Protein AF-T0ZYW9-F1 (afdb_monomer_lite)

Organism: NCBI:txid410659

Foldseek 3Di:
DCPDLQVVQVVQVVVCVVVVNLDGDGPPDDPVNVVVVVVCCVVVVHVDDDDDPPPPDD

InterPro domains:
  IPR000630 Small ribosomal subunit protein uS8 [PF00410] (4-51)
  IPR035987 Small ribosomal subunit protein uS8 superfamily [SSF56047] (1-57)

Sequence (58 aa):
MQQDLLNDALVTLRHADQEGHPTAGLHPTSRLIAEVLRLFREHQYIQEFTFVPDGRGG

Structure (mmCIF, N/CA/C/O backbone):
data_AF-T0ZYW9-F1
#
_entry.id   AF-T0ZYW9-F1
#
loop_
_atom_site.group_PDB
_atom_site.id
_atom_site.type_symbol
_atom_site.label_atom_id
_atom_site.label_alt_id
_atom_site.label_comp_id
_atom_site.label_asym_id
_atom_site.label_entity_id
_atom_site.label_seq_id
_atom_site.pdbx_PDB_ins_code
_atom_site.Cartn_x
_atom_site.Cartn_y
_atom_site.Cartn_z
_atom_site.occupancy
_atom_site.B_iso_or_equiv
_atom_site.auth_seq_id
_atom_site.auth_comp_id
_atom_site.auth_asym_id
_atom_site.auth_atom_id
_atom_site.pdbx_PDB_model_num
ATOM 1 N N . MET A 1 1 ? 6.717 15.493 -11.300 1.00 50.56 1 MET A N 1
ATOM 2 C CA . MET A 1 1 ? 7.943 14.764 -10.914 1.00 50.56 1 MET A CA 1
ATOM 3 C C . MET A 1 1 ? 7.517 13.700 -9.925 1.00 50.56 1 MET A C 1
ATOM 5 O O . MET A 1 1 ? 6.864 14.066 -8.961 1.00 50.56 1 MET A O 1
ATOM 9 N N . GLN A 1 2 ? 7.793 12.425 -10.192 1.00 59.44 2 GLN A N 1
ATOM 10 C CA . GLN A 1 2 ? 7.559 11.351 -9.224 1.00 59.44 2 GLN A CA 1
ATOM 11 C C . GLN A 1 2 ? 8.546 11.550 -8.072 1.00 59.44 2 GLN A C 1
ATOM 13 O O . GLN A 1 2 ? 9.752 11.471 -8.297 1.00 59.44 2 GLN A O 1
ATOM 18 N N . GLN A 1 3 ? 8.052 11.937 -6.894 1.00 70.06 3 GLN A N 1
ATOM 19 C CA . GLN A 1 3 ? 8.919 12.217 -5.745 1.00 70.06 3 GLN A CA 1
ATOM 20 C C . GLN A 1 3 ? 9.189 10.946 -4.939 1.00 70.06 3 GLN A C 1
ATOM 22 O O . GLN A 1 3 ? 10.342 10.674 -4.618 1.00 70.06 3 GLN A O 1
ATOM 27 N N . ASP A 1 4 ? 8.148 10.159 -4.657 1.00 88.62 4 ASP A N 1
ATOM 28 C CA . ASP A 1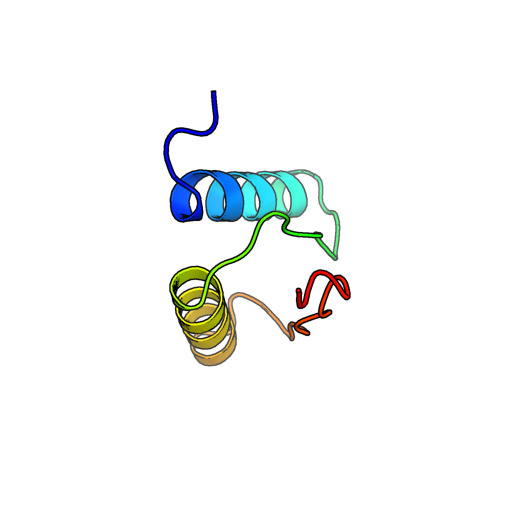 4 ? 8.240 8.906 -3.909 1.00 88.62 4 ASP A CA 1
ATOM 29 C C . ASP A 1 4 ? 7.129 7.947 -4.366 1.00 88.62 4 ASP A C 1
ATOM 31 O O . ASP A 1 4 ? 5.941 8.251 -4.267 1.00 88.62 4 ASP A O 1
ATOM 35 N N . LEU A 1 5 ? 7.537 6.772 -4.850 1.00 90.12 5 LEU A N 1
ATOM 36 C CA . LEU A 1 5 ? 6.650 5.715 -5.338 1.00 90.12 5 LEU A CA 1
ATOM 37 C C . LEU A 1 5 ? 5.624 5.262 -4.293 1.00 90.12 5 LEU A C 1
ATOM 39 O O . LEU A 1 5 ? 4.474 4.988 -4.634 1.00 90.12 5 LEU A O 1
ATOM 43 N N . LEU A 1 6 ? 6.038 5.157 -3.029 1.00 91.56 6 LEU A N 1
ATOM 44 C CA . LEU A 1 6 ? 5.159 4.742 -1.946 1.00 91.56 6 LEU A CA 1
ATOM 45 C C . LEU A 1 6 ? 4.149 5.844 -1.633 1.00 91.56 6 LEU A C 1
ATOM 47 O O . LEU A 1 6 ? 2.960 5.558 -1.515 1.00 91.56 6 LEU A O 1
ATOM 51 N N . ASN A 1 7 ? 4.605 7.093 -1.528 1.00 93.62 7 ASN A N 1
ATOM 52 C CA . ASN A 1 7 ? 3.706 8.216 -1.272 1.00 93.62 7 ASN A CA 1
ATOM 53 C C . ASN A 1 7 ? 2.645 8.341 -2.373 1.00 93.62 7 ASN A C 1
ATOM 55 O O . ASN A 1 7 ? 1.457 8.434 -2.070 1.00 93.62 7 ASN A O 1
ATOM 59 N N . ASP A 1 8 ? 3.058 8.269 -3.640 1.00 93.19 8 ASP A N 1
ATOM 60 C CA . ASP A 1 8 ? 2.148 8.348 -4.785 1.00 93.19 8 ASP A CA 1
ATOM 61 C C . ASP A 1 8 ? 1.100 7.221 -4.744 1.00 93.19 8 ASP A C 1
ATOM 63 O O . ASP A 1 8 ? -0.092 7.456 -4.970 1.00 93.19 8 ASP A O 1
ATOM 67 N N . ALA A 1 9 ? 1.517 6.003 -4.381 1.00 93.88 9 ALA A N 1
ATOM 68 C CA . ALA A 1 9 ? 0.613 4.869 -4.236 1.00 93.88 9 ALA A CA 1
ATOM 69 C C . ALA A 1 9 ? -0.412 5.073 -3.108 1.00 93.88 9 ALA A C 1
ATOM 71 O O . ALA A 1 9 ? -1.607 4.856 -3.308 1.00 93.88 9 ALA A O 1
ATOM 72 N N . LEU A 1 10 ? 0.034 5.533 -1.937 1.00 94.25 10 LEU A N 1
ATOM 73 C CA . LEU A 1 10 ? -0.837 5.768 -0.783 1.00 94.25 10 LEU A CA 1
ATOM 74 C C . LEU A 1 10 ? -1.839 6.901 -1.032 1.00 94.25 10 LEU A C 1
ATOM 76 O O . LEU A 1 10 ? -3.008 6.780 -0.667 1.00 94.25 10 LEU A O 1
ATOM 80 N N . VAL A 1 11 ? -1.405 7.983 -1.682 1.00 95.50 11 VAL A N 1
ATOM 81 C CA . VAL A 1 11 ? -2.290 9.088 -2.076 1.00 95.50 11 VAL A CA 1
ATOM 82 C C . VAL A 1 11 ? -3.344 8.602 -3.069 1.00 95.50 11 VAL A C 1
ATOM 84 O O . VAL A 1 11 ? -4.519 8.925 -2.910 1.00 95.50 11 VAL A O 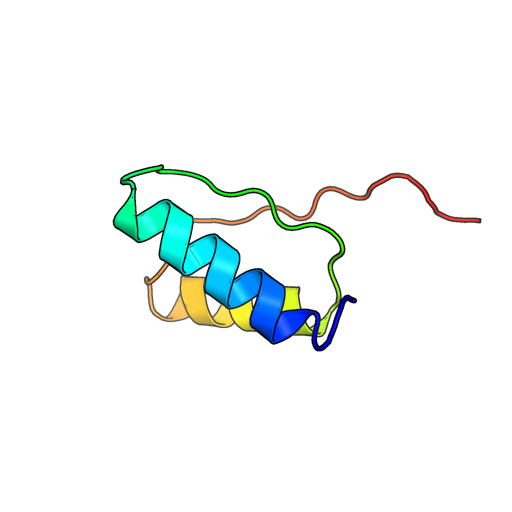1
ATOM 87 N N . THR A 1 12 ? -2.951 7.777 -4.042 1.00 95.00 12 THR A N 1
ATOM 88 C CA . THR A 1 12 ? -3.881 7.198 -5.023 1.00 95.00 12 THR A CA 1
ATOM 89 C C . THR A 1 12 ? -4.948 6.336 -4.347 1.00 95.00 12 THR A C 1
ATOM 91 O O . THR A 1 12 ? -6.135 6.507 -4.621 1.00 95.00 12 THR A O 1
ATOM 94 N N . LEU A 1 13 ? -4.550 5.453 -3.421 1.00 94.81 13 LEU A N 1
ATOM 95 C CA . LEU A 1 13 ? -5.488 4.630 -2.649 1.00 94.81 13 LEU A CA 1
ATOM 96 C C . LEU A 1 13 ? -6.450 5.487 -1.823 1.00 94.81 13 LEU A C 1
ATOM 98 O O . LEU A 1 13 ? -7.653 5.247 -1.834 1.00 94.81 13 LEU A O 1
ATOM 102 N N . ARG A 1 14 ? -5.929 6.511 -1.139 1.00 95.44 14 ARG A N 1
ATOM 103 C CA . ARG A 1 14 ? -6.740 7.426 -0.333 1.00 95.44 14 ARG A CA 1
ATOM 104 C C . ARG A 1 14 ? -7.769 8.166 -1.181 1.00 95.44 14 ARG A C 1
ATOM 106 O O . ARG A 1 14 ? -8.912 8.276 -0.761 1.00 95.44 14 ARG A O 1
ATOM 113 N N . HIS A 1 15 ? -7.375 8.701 -2.333 1.00 96.31 15 HIS A N 1
ATOM 114 C CA . HIS A 1 15 ? -8.313 9.407 -3.206 1.00 96.31 15 HIS A CA 1
ATOM 115 C C . HIS A 1 15 ? -9.407 8.467 -3.716 1.00 96.31 15 HIS A C 1
ATOM 117 O O . HIS A 1 15 ? -10.576 8.829 -3.649 1.00 96.31 15 HIS A O 1
ATOM 123 N N . ALA A 1 16 ? -9.053 7.247 -4.134 1.00 96.19 16 ALA A N 1
ATOM 124 C CA . ALA A 1 16 ? -10.032 6.251 -4.561 1.00 96.19 16 ALA A CA 1
ATOM 125 C C . ALA A 1 16 ? -11.046 5.920 -3.451 1.00 96.19 16 ALA A C 1
ATOM 127 O O . ALA A 1 16 ? -12.246 5.911 -3.711 1.00 96.19 16 ALA A O 1
ATOM 128 N N . ASP A 1 17 ? -10.580 5.729 -2.215 1.00 95.12 17 ASP A N 1
ATOM 129 C CA . ASP A 1 17 ? -11.447 5.488 -1.055 1.00 95.12 17 ASP A CA 1
ATOM 130 C C . ASP A 1 17 ? -12.367 6.688 -0.765 1.00 95.12 17 ASP A C 1
ATOM 132 O O . ASP A 1 17 ? -13.579 6.536 -0.619 1.00 95.12 17 ASP A O 1
ATOM 136 N N . GLN A 1 18 ? -11.817 7.906 -0.780 1.00 96.69 18 GLN A N 1
ATOM 137 C CA . GLN A 1 18 ? -12.576 9.141 -0.556 1.00 96.69 18 GLN A CA 1
ATOM 138 C C . GLN A 1 18 ? -13.634 9.408 -1.637 1.00 96.69 18 GLN A C 1
ATOM 140 O O . GLN A 1 18 ? -14.688 9.966 -1.337 1.00 96.69 18 GLN A O 1
ATOM 145 N N . GLU A 1 19 ? -13.361 9.022 -2.882 1.00 96.94 19 GLU A N 1
ATOM 146 C CA . GLU A 1 19 ? -14.293 9.125 -4.010 1.00 96.94 19 GLU A CA 1
ATOM 147 C C . GLU A 1 19 ? -15.318 7.976 -4.040 1.00 96.94 19 GLU A C 1
ATOM 149 O O . GLU A 1 19 ? -16.283 8.032 -4.802 1.00 96.94 19 GLU A O 1
ATOM 154 N N . GLY A 1 20 ? -15.145 6.947 -3.202 1.00 95.81 20 GLY A N 1
ATOM 155 C CA . GLY A 1 20 ? -16.009 5.767 -3.159 1.00 95.81 20 GLY A CA 1
ATOM 156 C C . GLY A 1 20 ? -15.742 4.763 -4.285 1.00 95.81 20 GLY A C 1
ATOM 157 O O . GLY A 1 20 ? -16.602 3.933 -4.589 1.00 95.81 20 GLY A O 1
ATOM 158 N N . HIS A 1 21 ? -14.569 4.820 -4.919 1.00 95.88 21 HIS A N 1
ATOM 159 C CA . HIS A 1 21 ? -14.146 3.836 -5.906 1.00 95.88 21 HIS A CA 1
ATOM 160 C C . HIS A 1 21 ? -13.725 2.532 -5.203 1.00 95.88 21 HIS A C 1
ATOM 162 O O . HIS A 1 21 ? -12.765 2.531 -4.435 1.00 95.88 21 HIS A O 1
ATOM 168 N N . PRO A 1 22 ? -14.375 1.387 -5.489 1.00 93.50 22 PRO A N 1
ATOM 169 C CA . PRO A 1 22 ? -14.094 0.126 -4.794 1.00 93.50 22 PRO A CA 1
ATOM 170 C C . PRO A 1 22 ? -12.746 -0.507 -5.181 1.00 93.50 22 PRO A C 1
ATOM 172 O O . PRO A 1 22 ? -12.328 -1.491 -4.575 1.00 93.50 22 PRO A O 1
ATOM 175 N N . THR A 1 2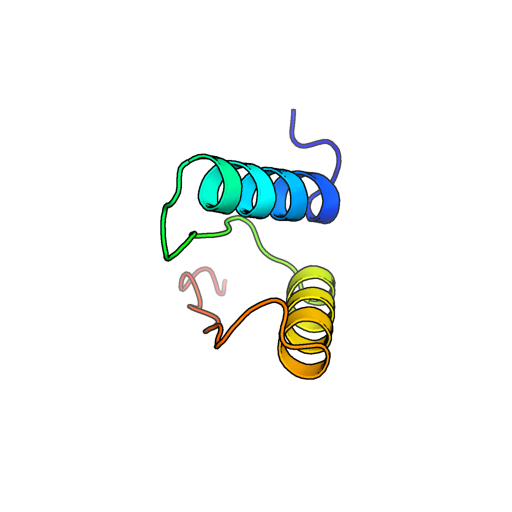3 ? -12.081 0.014 -6.215 1.00 94.00 23 THR A N 1
ATOM 176 C CA . THR A 1 23 ? -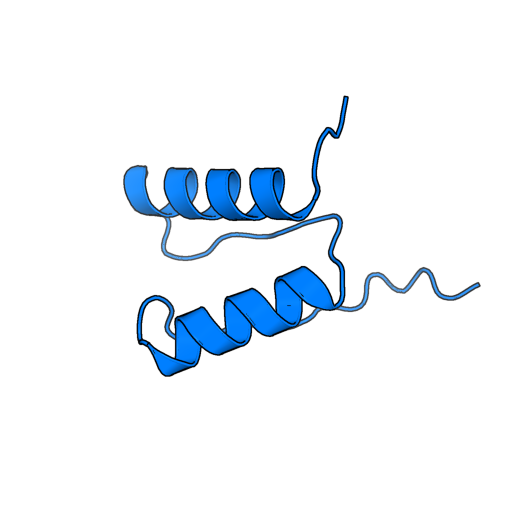10.831 -0.519 -6.765 1.00 94.00 23 THR A CA 1
ATOM 177 C C . THR A 1 23 ? -9.923 0.614 -7.223 1.00 94.00 23 THR A C 1
ATOM 179 O O . THR A 1 23 ? -10.411 1.593 -7.786 1.00 94.00 23 THR A O 1
ATOM 182 N N . ALA A 1 24 ? -8.608 0.441 -7.086 1.00 94.50 24 ALA A N 1
ATOM 183 C CA . ALA A 1 24 ? -7.605 1.375 -7.588 1.00 94.50 24 ALA A CA 1
ATOM 184 C C . ALA A 1 24 ? -6.463 0.630 -8.292 1.00 94.50 24 ALA A C 1
ATOM 186 O O . ALA A 1 24 ? -6.041 -0.441 -7.852 1.00 94.50 24 ALA A O 1
ATOM 187 N N . GLY A 1 25 ? -5.957 1.210 -9.381 1.00 93.81 25 GLY A N 1
ATOM 188 C CA . GLY A 1 25 ? -4.755 0.745 -10.071 1.00 93.81 25 GLY A CA 1
ATOM 189 C C . GLY A 1 25 ? -3.535 1.544 -9.626 1.00 93.81 25 GLY A C 1
ATOM 190 O O . GLY A 1 25 ? -3.600 2.768 -9.538 1.00 93.81 25 GLY A O 1
ATOM 191 N N . LEU A 1 26 ? -2.420 0.862 -9.365 1.00 92.19 26 LEU A N 1
ATOM 192 C CA . LEU A 1 26 ? -1.154 1.485 -8.981 1.00 92.19 26 LEU A CA 1
ATOM 193 C C . LEU A 1 26 ? -0.107 1.224 -10.062 1.00 92.19 26 LEU A C 1
ATOM 195 O O . LEU A 1 26 ? 0.157 0.074 -10.400 1.00 92.19 26 LEU A O 1
ATOM 199 N N . HIS A 1 27 ? 0.496 2.286 -10.590 1.00 89.12 27 HIS A N 1
ATOM 200 C CA . HIS A 1 27 ? 1.615 2.209 -11.525 1.00 89.12 27 HIS A CA 1
ATOM 201 C C . HIS A 1 27 ? 2.441 3.502 -11.450 1.00 89.12 27 HIS A C 1
ATOM 203 O O . HIS A 1 27 ? 1.852 4.586 -11.431 1.00 89.12 27 HIS A O 1
ATOM 209 N N . PRO A 1 28 ? 3.783 3.431 -11.492 1.00 87.00 28 PRO A N 1
ATOM 210 C CA . PRO A 1 28 ? 4.628 2.231 -11.405 1.00 87.00 28 PRO A CA 1
ATOM 211 C C . PRO A 1 28 ? 4.658 1.610 -9.992 1.00 87.00 28 PRO A C 1
ATOM 213 O O . PRO A 1 28 ? 4.355 2.273 -9.005 1.00 87.00 28 PRO A O 1
ATOM 216 N N . THR A 1 29 ? 5.042 0.332 -9.886 1.00 86.44 29 THR A N 1
ATOM 217 C CA . THR A 1 29 ? 5.060 -0.427 -8.614 1.00 86.44 29 THR A CA 1
ATOM 218 C C . THR A 1 29 ? 6.447 -0.951 -8.237 1.00 86.44 29 THR A C 1
ATOM 220 O O . THR A 1 29 ? 7.283 -1.199 -9.104 1.00 86.44 29 THR A O 1
ATOM 223 N N . SER A 1 30 ? 6.674 -1.198 -6.943 1.00 89.75 30 SER A N 1
ATOM 224 C CA . SER A 1 30 ? 7.909 -1.774 -6.391 1.00 89.75 30 SER A CA 1
ATOM 225 C C . SER A 1 30 ? 7.610 -2.895 -5.386 1.00 89.75 30 SER A C 1
ATOM 227 O O . SER A 1 30 ? 6.477 -3.039 -4.924 1.00 89.75 30 SER A O 1
ATOM 229 N N . ARG A 1 31 ? 8.635 -3.670 -4.991 1.00 90.94 31 ARG A N 1
ATOM 230 C CA . ARG A 1 31 ? 8.499 -4.688 -3.927 1.00 90.94 31 ARG A CA 1
ATOM 231 C C . ARG A 1 31 ? 8.022 -4.089 -2.600 1.00 90.94 31 ARG A C 1
ATOM 233 O O . ARG A 1 31 ? 7.236 -4.720 -1.911 1.00 90.94 31 ARG A O 1
ATOM 240 N N . LEU A 1 32 ? 8.447 -2.865 -2.274 1.00 92.75 32 LEU A N 1
ATOM 241 C CA . LEU A 1 32 ? 8.017 -2.175 -1.054 1.00 92.75 32 LEU A CA 1
ATOM 242 C C . LEU A 1 32 ? 6.505 -1.917 -1.056 1.00 92.75 32 LEU A C 1
ATOM 244 O O . LEU A 1 32 ? 5.845 -2.174 -0.058 1.00 92.75 32 LEU A O 1
ATOM 248 N N . ILE A 1 33 ? 5.952 -1.462 -2.186 1.00 93.94 33 ILE A N 1
ATOM 249 C CA . ILE A 1 33 ? 4.503 -1.248 -2.325 1.00 93.94 33 ILE A CA 1
ATOM 250 C C . ILE A 1 33 ? 3.755 -2.571 -2.128 1.00 93.94 33 ILE A C 1
ATOM 252 O O . ILE A 1 33 ? 2.748 -2.598 -1.429 1.00 93.94 33 ILE A O 1
ATOM 256 N N . ALA A 1 34 ? 4.267 -3.6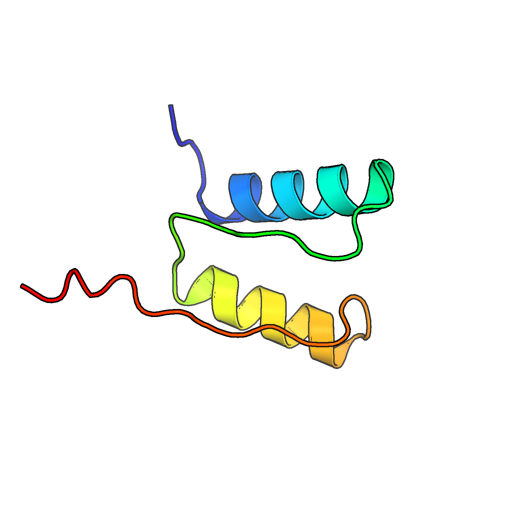75 -2.679 1.00 93.44 34 ALA A N 1
ATOM 257 C CA . ALA A 1 34 ? 3.654 -4.990 -2.497 1.00 93.44 34 ALA A CA 1
ATOM 258 C C . ALA A 1 34 ? 3.626 -5.435 -1.020 1.00 93.44 34 ALA A C 1
ATOM 260 O O . ALA A 1 34 ? 2.595 -5.919 -0.558 1.00 93.44 34 ALA A O 1
ATOM 261 N N . GLU A 1 35 ? 4.708 -5.225 -0.262 1.00 95.62 35 GLU A N 1
ATOM 262 C CA . GLU A 1 35 ? 4.738 -5.529 1.180 1.00 95.62 35 GLU A CA 1
ATOM 263 C C . GLU A 1 35 ? 3.788 -4.626 1.985 1.00 95.62 35 GLU A C 1
ATOM 265 O O . GLU A 1 35 ? 3.121 -5.086 2.909 1.00 95.62 35 GLU A O 1
ATOM 270 N N . VAL A 1 36 ? 3.647 -3.352 1.609 1.00 95.94 36 VAL A N 1
ATOM 271 C CA . VAL A 1 36 ? 2.683 -2.446 2.256 1.00 95.94 36 VAL A CA 1
ATOM 272 C C . VAL A 1 36 ? 1.240 -2.867 1.966 1.00 95.94 36 VAL A C 1
ATOM 274 O O . VAL A 1 36 ? 0.431 -2.935 2.889 1.00 95.94 36 VAL A O 1
ATOM 277 N N . LEU A 1 37 ? 0.910 -3.219 0.719 1.00 95.94 37 LEU A N 1
ATOM 278 C CA . LEU A 1 37 ? -0.416 -3.747 0.370 1.00 95.94 37 LEU A CA 1
ATOM 279 C C . LEU A 1 37 ? -0.712 -5.065 1.095 1.00 95.94 37 LEU A C 1
ATOM 281 O O . LEU A 1 37 ? -1.846 -5.312 1.507 1.00 95.94 37 LEU A O 1
ATOM 285 N N . ARG A 1 38 ? 0.312 -5.898 1.306 1.00 96.19 38 ARG A N 1
ATOM 286 C CA . ARG A 1 38 ? 0.201 -7.101 2.129 1.00 96.19 38 ARG A CA 1
ATOM 287 C C . ARG A 1 38 ? -0.169 -6.763 3.571 1.00 96.19 38 ARG A C 1
ATOM 289 O O . ARG A 1 38 ? -1.140 -7.329 4.065 1.00 96.19 38 ARG A O 1
ATOM 296 N N . LEU A 1 39 ? 0.520 -5.813 4.207 1.00 97.50 39 LEU A N 1
ATOM 297 C CA . LEU A 1 39 ? 0.154 -5.337 5.548 1.00 97.50 39 LEU A CA 1
ATOM 298 C C . LEU A 1 39 ? -1.273 -4.775 5.575 1.00 97.50 39 LEU A C 1
ATOM 300 O O . LEU A 1 39 ? -2.028 -5.042 6.504 1.00 97.50 39 LEU A O 1
ATOM 304 N N . PHE A 1 40 ? -1.683 -4.043 4.538 1.00 96.62 40 PHE A N 1
ATOM 305 C CA . PHE A 1 40 ? -3.038 -3.494 4.457 1.00 96.62 40 PHE A CA 1
ATOM 306 C C . PHE A 1 40 ? -4.095 -4.595 4.414 1.00 96.62 40 PHE A C 1
ATOM 308 O O . PHE A 1 40 ? -5.130 -4.471 5.063 1.00 96.62 40 PHE A O 1
ATOM 315 N N . ARG A 1 41 ? -3.827 -5.693 3.702 1.00 97.00 41 ARG A N 1
ATOM 316 C CA . ARG A 1 41 ? -4.695 -6.873 3.703 1.00 97.00 41 ARG A CA 1
ATOM 317 C C . ARG A 1 41 ? -4.709 -7.565 5.068 1.00 97.00 41 ARG A C 1
ATOM 319 O O . ARG A 1 41 ? -5.779 -7.917 5.552 1.00 97.00 41 ARG A O 1
ATOM 326 N N . GLU A 1 42 ? -3.547 -7.753 5.694 1.00 97.88 42 GLU A N 1
ATOM 327 C CA . GLU A 1 42 ? -3.422 -8.395 7.015 1.00 97.88 42 GLU A CA 1
ATOM 328 C C . GLU A 1 42 ? -4.185 -7.621 8.103 1.00 97.88 42 GLU A C 1
ATOM 330 O O . GLU A 1 42 ? -4.850 -8.224 8.944 1.00 97.88 42 GLU A O 1
ATOM 335 N N . HIS A 1 43 ? -4.170 -6.289 8.032 1.00 97.81 43 HIS A N 1
ATOM 336 C CA . HIS A 1 43 ? -4.929 -5.400 8.914 1.00 97.81 43 HIS A CA 1
ATOM 337 C C . HIS A 1 43 ? -6.348 -5.073 8.411 1.00 97.81 43 HIS A C 1
ATOM 339 O O . HIS A 1 43 ? -7.020 -4.227 8.996 1.00 97.81 43 HIS A O 1
ATOM 345 N N . GLN A 1 44 ? -6.822 -5.745 7.356 1.00 96.12 44 GLN A N 1
ATOM 346 C CA . GLN A 1 44 ? -8.177 -5.610 6.805 1.00 96.12 44 GLN A CA 1
ATOM 347 C C . GLN A 1 44 ? -8.546 -4.198 6.299 1.00 96.12 44 GLN A C 1
ATOM 349 O O . GLN A 1 44 ? -9.726 -3.864 6.210 1.00 96.12 44 GLN A O 1
ATOM 354 N N . TYR A 1 45 ? -7.559 -3.380 5.919 1.00 95.56 45 TYR A N 1
ATOM 355 C CA . TYR A 1 45 ? -7.774 -2.096 5.235 1.00 95.56 45 TYR A CA 1
ATOM 356 C C . TYR A 1 45 ? -8.180 -2.271 3.768 1.00 95.56 45 TYR A C 1
ATOM 358 O O . TYR A 1 45 ? -8.868 -1.421 3.212 1.00 95.56 45 TYR A O 1
ATOM 366 N N . ILE A 1 46 ? -7.759 -3.369 3.138 1.00 95.50 46 ILE A N 1
ATOM 367 C CA . ILE A 1 46 ? -8.169 -3.761 1.785 1.00 95.50 46 ILE A CA 1
ATOM 368 C C . ILE A 1 46 ? -8.572 -5.235 1.781 1.00 95.50 46 ILE A C 1
ATOM 370 O O . ILE A 1 46 ? -8.086 -6.021 2.595 1.00 95.50 46 ILE A O 1
ATOM 374 N N . GLN A 1 47 ? -9.437 -5.623 0.846 1.00 95.56 47 GLN A N 1
ATOM 375 C CA . GLN A 1 47 ? -9.893 -7.011 0.735 1.00 95.56 47 GLN A CA 1
ATOM 376 C C . GLN A 1 47 ? -8.836 -7.896 0.064 1.00 95.56 47 GLN A C 1
ATOM 378 O O . GLN A 1 47 ? -8.397 -8.901 0.623 1.00 95.56 47 GLN A O 1
ATOM 383 N N . GLU A 1 48 ? -8.395 -7.503 -1.130 1.00 95.25 48 GLU A N 1
ATOM 384 C CA . GLU A 1 48 ? -7.434 -8.254 -1.929 1.00 95.25 48 GLU A CA 1
ATOM 385 C C . GLU A 1 48 ? -6.675 -7.314 -2.870 1.00 95.25 48 GLU A C 1
ATOM 387 O O . GLU A 1 48 ? -7.134 -6.214 -3.179 1.00 95.25 48 GLU A O 1
ATOM 392 N N . PHE A 1 49 ? -5.500 -7.745 -3.321 1.00 95.00 49 PHE A N 1
ATOM 393 C CA . PHE A 1 49 ? -4.760 -7.087 -4.390 1.00 95.00 49 PHE A CA 1
ATOM 394 C C . PHE A 1 49 ? -4.091 -8.138 -5.274 1.00 95.00 49 PHE A C 1
ATOM 396 O O . PHE A 1 49 ? -3.780 -9.245 -4.830 1.00 95.00 49 PHE A O 1
ATOM 403 N N . THR A 1 50 ? -3.840 -7.785 -6.531 1.00 93.50 50 THR A N 1
ATOM 404 C CA . THR A 1 50 ? -3.148 -8.651 -7.488 1.00 93.50 50 THR A CA 1
ATOM 405 C C . THR A 1 50 ? -2.031 -7.873 -8.158 1.00 93.50 50 THR A C 1
ATOM 407 O O . THR A 1 50 ? -2.219 -6.736 -8.584 1.00 93.50 50 THR A O 1
ATOM 410 N N . PHE A 1 51 ? -0.858 -8.495 -8.257 1.00 90.12 51 PHE A N 1
ATOM 411 C CA . PHE A 1 51 ? 0.241 -7.948 -9.036 1.00 90.12 51 PHE A CA 1
ATOM 412 C C . PHE A 1 51 ? 0.072 -8.343 -10.504 1.00 90.12 51 PHE A C 1
ATOM 414 O O . PHE A 1 51 ? 0.063 -9.531 -10.828 1.00 90.12 51 PHE A O 1
ATOM 421 N N . VAL A 1 52 ? -0.048 -7.348 -11.382 1.00 87.44 52 VAL A N 1
ATOM 422 C CA . VAL A 1 52 ? -0.110 -7.550 -12.832 1.00 87.44 52 VAL A CA 1
ATOM 423 C C . VAL A 1 52 ? 1.259 -7.192 -13.414 1.00 87.44 52 VAL A C 1
ATOM 425 O O . VAL A 1 52 ? 1.643 -6.025 -13.378 1.00 87.44 52 VAL A O 1
ATOM 428 N N . PRO A 1 53 ? 2.043 -8.168 -13.901 1.00 77.94 53 PRO A N 1
ATOM 429 C CA . PRO A 1 53 ? 3.326 -7.876 -14.521 1.00 77.94 53 PRO A CA 1
ATOM 430 C C . PRO A 1 53 ? 3.116 -7.188 -15.877 1.00 77.94 53 PRO A C 1
ATOM 432 O O . PRO A 1 53 ? 2.567 -7.783 -16.800 1.00 77.94 53 PRO A O 1
ATOM 435 N N . ASP A 1 54 ? 3.637 -5.969 -16.031 1.00 71.44 54 ASP A N 1
ATOM 436 C CA . ASP A 1 54 ? 3.506 -5.147 -17.250 1.00 71.44 54 ASP A CA 1
ATOM 437 C C . ASP A 1 54 ? 4.325 -5.660 -18.458 1.00 71.44 54 ASP A C 1
ATOM 439 O O . ASP A 1 54 ? 4.537 -4.937 -19.430 1.00 71.44 54 ASP A O 1
ATOM 443 N N . GLY A 1 55 ? 4.856 -6.888 -18.407 1.00 64.19 55 GLY A N 1
ATOM 444 C CA . GLY A 1 55 ? 5.612 -7.501 -19.508 1.00 64.19 55 GLY A CA 1
ATOM 445 C C . GLY A 1 55 ? 6.920 -6.790 -19.889 1.00 64.19 55 GLY A C 1
ATOM 446 O O . GLY A 1 55 ? 7.602 -7.226 -20.811 1.00 64.19 55 GLY A O 1
ATOM 447 N N . ARG A 1 56 ? 7.316 -5.726 -19.179 1.00 60.72 56 ARG A N 1
ATOM 448 C CA . ARG A 1 56 ? 8.592 -5.014 -19.361 1.00 60.72 56 ARG A CA 1
ATOM 449 C C . ARG A 1 56 ? 9.738 -5.759 -18.668 1.00 60.72 56 ARG A C 1
ATOM 451 O O . ARG A 1 56 ? 10.394 -5.222 -17.783 1.00 60.72 56 ARG A O 1
ATOM 458 N N . GLY A 1 57 ? 9.921 -7.025 -19.030 1.00 46.91 57 GLY A N 1
ATOM 459 C CA . GLY A 1 57 ? 11.133 -7.790 -18.760 1.00 46.91 57 GLY A CA 1
ATOM 460 C C . GLY A 1 57 ? 12.007 -7.750 -20.007 1.00 46.91 57 GLY A C 1
ATOM 461 O O . GLY A 1 57 ? 11.702 -8.432 -20.982 1.00 46.91 57 GLY A O 1
ATOM 462 N N . GLY A 1 58 ? 13.042 -6.917 -19.978 1.00 39.53 58 GLY A N 1
ATOM 463 C CA . GLY A 1 58 ? 14.148 -6.889 -20.930 1.00 39.53 58 GLY A CA 1
ATOM 464 C C . GLY A 1 58 ? 15.444 -6.807 -20.148 1.00 39.53 58 GLY A C 1
ATOM 465 O O . GLY A 1 58 ? 15.450 -6.045 -19.154 1.00 39.53 58 GLY A O 1
#

pLDDT: mean 88.72, std 13.38, range [39.53, 97.88]

Radius of gyration: 11.91 Å; chains: 1; bounding box: 30×23×30 Å

Secondary structure (DSSP, 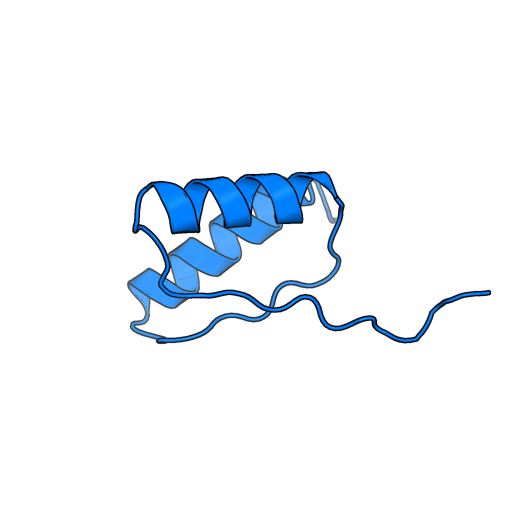8-state):
----HHHHHHHHHHHHHHHT-S-----S--HHHHHHHHHHHHTTSSS-------S---